Protein AF-A0A7X7H6K6-F1 (afdb_monomer_lite)

Radius of gyration: 15.7 Å; chains: 1; bounding box: 36×38×36 Å

pLDDT: mean 86.97, std 15.64, range [35.28, 98.44]

Secondary structure (DSSP, 8-state):
----B-HHHHHHHHHHHHHHHH-EEEEE-TTS-EEEEEEEEP-EEEEEETTEEEEEE-SSEEEEEETTEEEEEEEHHHHHHHHHHHHIIIIISGGGSS----B--GGGHHHHHHTT---SSPP-------

Structure (mmCIF, N/CA/C/O backbone):
data_AF-A0A7X7H6K6-F1
#
_entry.id   AF-A0A7X7H6K6-F1
#
loop_
_atom_site.group_PDB
_atom_site.id
_atom_site.type_symbol
_atom_site.label_atom_id
_atom_site.label_alt_id
_atom_site.label_comp_id
_atom_site.label_asym_id
_atom_site.label_entity_id
_atom_site.label_seq_id
_atom_site.pdbx_PDB_ins_code
_atom_site.Cartn_x
_atom_site.Cartn_y
_atom_site.Cartn_z
_atom_site.occupancy
_atom_site.B_iso_or_equiv
_atom_site.auth_seq_id
_atom_site.auth_comp_id
_atom_site.auth_asym_id
_atom_site.auth_atom_id
_atom_site.pdbx_PDB_model_num
ATOM 1 N N . MET A 1 1 ? -8.870 11.137 13.879 1.00 39.53 1 MET A N 1
ATOM 2 C CA . MET A 1 1 ? -8.295 10.703 15.175 1.00 39.53 1 MET A CA 1
ATOM 3 C C . MET A 1 1 ? -6.961 10.060 14.870 1.00 39.53 1 MET A C 1
ATOM 5 O O . MET A 1 1 ? -6.962 9.111 14.096 1.00 39.53 1 MET A O 1
ATOM 9 N N . SER A 1 2 ? -5.857 10.576 15.407 1.00 50.38 2 SER A N 1
ATOM 10 C CA . SER A 1 2 ? -4.566 9.912 15.248 1.00 50.38 2 SER A CA 1
ATOM 11 C C . SER A 1 2 ? -4.544 8.680 16.163 1.00 50.38 2 SER A C 1
ATOM 13 O O . SER A 1 2 ? -4.895 8.751 17.342 1.00 50.38 2 SER A O 1
ATOM 15 N N . LYS A 1 3 ? -4.304 7.508 15.576 1.00 69.62 3 LYS A N 1
ATOM 16 C CA . LYS A 1 3 ? -4.162 6.243 16.301 1.00 69.62 3 LYS A CA 1
ATOM 17 C C . LYS A 1 3 ? -2.721 5.797 16.140 1.00 69.62 3 LYS A C 1
ATOM 19 O O . LYS A 1 3 ? -2.223 5.736 15.018 1.00 69.62 3 LYS A O 1
ATOM 24 N N . SER A 1 4 ? -2.073 5.496 17.256 1.00 83.44 4 SER A N 1
ATOM 25 C CA . SER A 1 4 ? -0.732 4.933 17.276 1.00 83.44 4 SER A CA 1
ATOM 26 C C . SER A 1 4 ? -0.804 3.408 17.272 1.00 83.44 4 SER A C 1
ATOM 28 O O . SER A 1 4 ? -1.677 2.811 17.903 1.00 83.44 4 SER A O 1
ATOM 30 N N . TYR A 1 5 ? 0.122 2.785 16.551 1.00 88.81 5 TYR A N 1
ATOM 31 C CA . TYR A 1 5 ? 0.233 1.334 16.411 1.00 88.81 5 TYR A CA 1
ATOM 32 C C . TYR A 1 5 ? 1.665 0.896 16.687 1.00 88.81 5 TYR A C 1
ATOM 34 O O . TYR A 1 5 ? 2.610 1.682 16.564 1.00 88.81 5 TYR A O 1
ATOM 42 N N . ASN A 1 6 ? 1.842 -0.351 17.109 1.00 90.19 6 ASN A N 1
ATOM 43 C CA . ASN A 1 6 ? 3.175 -0.898 17.328 1.00 90.19 6 ASN A CA 1
ATOM 44 C C . ASN A 1 6 ? 3.847 -1.288 15.996 1.00 90.19 6 ASN A C 1
ATOM 46 O O . ASN A 1 6 ? 3.202 -1.403 14.955 1.00 90.19 6 ASN A O 1
ATOM 50 N N . LYS A 1 7 ? 5.166 -1.517 16.026 1.00 89.25 7 LYS A N 1
ATOM 51 C CA . LYS A 1 7 ? 5.947 -1.869 14.827 1.00 89.25 7 LYS A CA 1
ATOM 52 C C . LYS A 1 7 ? 5.408 -3.101 14.093 1.00 89.25 7 LYS A C 1
ATOM 54 O O . LYS A 1 7 ? 5.439 -3.124 12.868 1.00 89.25 7 LYS A O 1
ATOM 59 N N . GLY A 1 8 ? 4.942 -4.115 14.823 1.00 89.44 8 GLY A N 1
ATOM 60 C CA . GLY A 1 8 ? 4.402 -5.343 14.240 1.00 89.44 8 GLY A CA 1
ATOM 61 C C . GLY A 1 8 ? 3.114 -5.086 13.464 1.00 89.44 8 GLY A C 1
ATOM 62 O O . GLY A 1 8 ? 3.011 -5.497 12.316 1.00 89.44 8 GLY A O 1
ATOM 63 N N . GLU A 1 9 ? 2.188 -4.322 14.047 1.00 90.88 9 GLU A N 1
ATOM 64 C CA . GLU A 1 9 ? 0.943 -3.910 13.381 1.00 90.88 9 GLU A CA 1
ATOM 65 C C . GLU A 1 9 ? 1.236 -3.105 12.109 1.00 90.88 9 GLU A C 1
ATOM 67 O O . GLU A 1 9 ? 0.690 -3.393 11.046 1.00 90.88 9 GLU A O 1
ATOM 72 N N . TRP A 1 10 ? 2.161 -2.144 12.181 1.00 93.00 10 TRP A N 1
ATOM 73 C CA . TRP A 1 10 ? 2.584 -1.401 10.996 1.00 93.00 10 TRP A CA 1
ATOM 74 C C . TRP A 1 10 ? 3.239 -2.291 9.934 1.00 93.00 10 TRP A C 1
ATOM 76 O O . TRP A 1 10 ? 3.008 -2.091 8.742 1.00 93.00 10 TRP A O 1
ATOM 86 N N . SER A 1 11 ? 4.029 -3.281 10.355 1.00 92.88 11 SER A N 1
ATOM 87 C CA . SER A 1 11 ? 4.698 -4.220 9.448 1.00 92.88 11 SER A CA 1
ATOM 88 C C . SER A 1 11 ? 3.702 -5.141 8.737 1.00 92.88 11 SER A C 1
ATOM 90 O O . SER A 1 11 ? 3.916 -5.476 7.576 1.00 92.88 11 SER A O 1
ATOM 92 N N . GLU A 1 12 ? 2.605 -5.519 9.397 1.00 93.38 12 GLU A N 1
ATOM 93 C CA . GLU A 1 12 ? 1.523 -6.310 8.797 1.00 93.38 12 GLU A CA 1
ATOM 94 C C . GLU A 1 12 ? 0.815 -5.526 7.683 1.00 93.38 12 GLU A C 1
ATOM 96 O O . GLU A 1 12 ? 0.675 -6.023 6.564 1.00 93.38 12 GLU A O 1
ATOM 101 N N . LEU A 1 13 ? 0.441 -4.269 7.949 1.00 94.69 13 LEU A N 1
ATOM 102 C CA . LEU A 1 13 ? -0.150 -3.404 6.924 1.00 94.69 13 LEU A CA 1
ATOM 103 C C . LEU A 1 13 ? 0.836 -3.127 5.778 1.00 94.69 13 LEU A C 1
ATOM 105 O O . LEU A 1 13 ? 0.447 -3.163 4.612 1.00 94.69 13 LEU A O 1
ATOM 109 N N . TYR A 1 14 ? 2.115 -2.907 6.093 1.00 95.69 14 TYR A N 1
ATOM 110 C CA . TYR A 1 14 ? 3.160 -2.757 5.082 1.00 95.69 14 TYR A CA 1
ATOM 111 C C . TYR A 1 14 ? 3.264 -3.998 4.186 1.00 95.69 14 TYR A C 1
ATOM 113 O O . TYR A 1 14 ? 3.330 -3.858 2.968 1.00 95.69 14 TYR A O 1
ATOM 121 N N . ALA A 1 15 ? 3.243 -5.206 4.758 1.00 95.12 15 ALA A N 1
ATOM 122 C CA . ALA A 1 15 ? 3.295 -6.447 3.988 1.00 95.12 15 ALA A CA 1
ATOM 123 C C . ALA A 1 15 ? 2.087 -6.584 3.048 1.00 95.12 15 ALA A C 1
ATOM 125 O O . ALA A 1 15 ? 2.257 -6.934 1.883 1.00 95.12 15 ALA A O 1
ATOM 126 N N . PHE A 1 16 ? 0.886 -6.242 3.520 1.00 96.19 16 PHE A N 1
ATOM 127 C CA . PHE A 1 16 ? -0.326 -6.227 2.700 1.00 96.19 16 PHE A CA 1
ATOM 128 C C . PHE A 1 16 ? -0.203 -5.279 1.494 1.00 96.19 16 PHE A C 1
ATOM 130 O O . PHE A 1 16 ? -0.406 -5.696 0.355 1.00 96.19 16 PHE A O 1
ATOM 137 N N . ILE A 1 17 ? 0.209 -4.028 1.725 1.00 96.62 17 ILE A N 1
ATOM 138 C CA . ILE A 1 17 ? 0.405 -3.030 0.658 1.00 96.62 17 ILE A CA 1
ATOM 139 C C . ILE A 1 17 ? 1.532 -3.462 -0.291 1.00 96.62 17 ILE A C 1
ATOM 141 O O . ILE A 1 17 ? 1.412 -3.309 -1.506 1.00 96.62 17 ILE A O 1
ATOM 145 N N . LYS A 1 18 ? 2.607 -4.056 0.243 1.00 95.94 18 LYS A N 1
ATOM 146 C CA . LYS A 1 18 ? 3.724 -4.587 -0.544 1.00 95.94 18 LYS A CA 1
ATOM 147 C C . LYS A 1 18 ? 3.264 -5.670 -1.521 1.00 95.94 18 LYS A C 1
ATOM 149 O O . LYS A 1 18 ? 3.661 -5.630 -2.681 1.00 95.94 18 LYS A O 1
ATOM 154 N N . LEU A 1 19 ? 2.4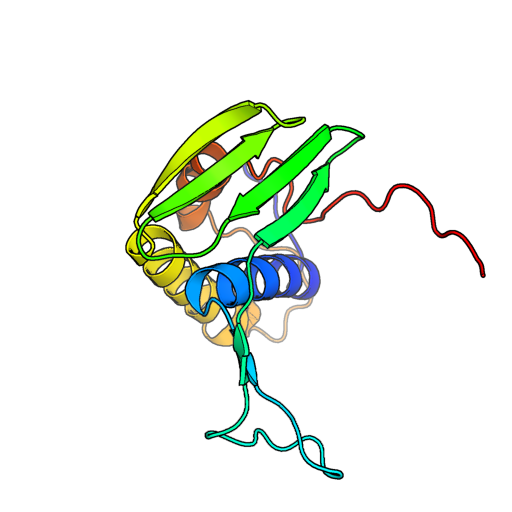24 -6.601 -1.071 1.00 96.44 19 LEU A N 1
ATOM 155 C CA . LEU A 1 19 ? 1.874 -7.660 -1.919 1.00 96.44 19 LEU A CA 1
ATOM 156 C C . LEU A 1 19 ? 0.964 -7.100 -3.020 1.00 96.44 19 LEU A C 1
ATOM 158 O O . LEU A 1 19 ? 1.046 -7.569 -4.153 1.00 96.44 19 LEU A O 1
ATOM 162 N N . ILE A 1 20 ? 0.157 -6.073 -2.716 1.00 97.06 20 ILE A N 1
ATOM 163 C CA . ILE A 1 20 ? -0.663 -5.382 -3.724 1.00 97.06 20 ILE A CA 1
ATOM 164 C C . ILE A 1 20 ? 0.227 -4.766 -4.809 1.00 97.06 20 ILE A C 1
ATOM 166 O O . ILE A 1 20 ? 0.033 -5.070 -5.984 1.00 97.06 20 ILE A O 1
ATOM 170 N N . LYS A 1 21 ? 1.223 -3.947 -4.431 1.00 95.75 21 LYS A N 1
ATOM 171 C CA . LYS A 1 21 ? 2.095 -3.284 -5.419 1.00 95.75 21 LYS A CA 1
ATOM 172 C C . LYS A 1 21 ? 2.980 -4.261 -6.196 1.00 95.75 21 LYS A C 1
ATOM 174 O O . LYS A 1 21 ? 3.405 -3.964 -7.301 1.00 95.75 21 LYS A O 1
ATOM 179 N N . GLU A 1 22 ? 3.348 -5.399 -5.605 1.00 94.62 22 GLU A N 1
ATOM 180 C CA . GLU A 1 22 ? 4.191 -6.379 -6.295 1.00 94.62 22 GLU A CA 1
ATOM 181 C C . GLU A 1 22 ? 3.373 -7.224 -7.261 1.00 94.62 22 GLU A C 1
ATOM 183 O O . GLU A 1 22 ? 3.912 -7.657 -8.277 1.00 94.62 22 GLU A O 1
ATOM 188 N N . GLY A 1 23 ? 2.096 -7.473 -6.948 1.00 95.88 23 GLY A N 1
ATOM 189 C CA . GLY A 1 23 ? 1.205 -8.277 -7.781 1.00 95.88 23 GLY A CA 1
ATOM 190 C C . GLY A 1 23 ? 1.690 -9.716 -7.974 1.00 95.88 23 GLY A C 1
ATOM 191 O O . GLY A 1 23 ? 1.209 -10.417 -8.860 1.00 95.88 23 GLY A O 1
ATOM 192 N N . ARG A 1 24 ? 2.670 -10.170 -7.184 1.00 94.38 24 ARG A N 1
ATOM 193 C CA . ARG A 1 24 ? 3.267 -11.504 -7.270 1.00 94.38 24 ARG A CA 1
ATOM 194 C C . ARG A 1 24 ? 3.955 -11.911 -5.976 1.00 94.38 24 ARG A C 1
ATOM 196 O O . ARG A 1 24 ? 4.416 -11.066 -5.214 1.00 94.38 24 ARG A O 1
ATOM 203 N N . ILE A 1 25 ? 4.088 -13.218 -5.784 1.00 92.81 25 ILE A N 1
ATOM 204 C CA . ILE A 1 25 ? 4.931 -13.840 -4.759 1.00 92.81 25 ILE A CA 1
ATOM 205 C C . ILE A 1 25 ? 5.977 -14.691 -5.458 1.00 92.81 25 ILE A C 1
ATOM 207 O O . ILE A 1 25 ? 5.652 -15.500 -6.322 1.00 92.81 25 ILE A O 1
ATOM 211 N N . TYR A 1 26 ? 7.233 -14.519 -5.076 1.00 91.25 26 TYR A N 1
ATOM 212 C CA . TYR A 1 26 ? 8.318 -15.347 -5.579 1.00 91.25 26 TYR A CA 1
ATOM 213 C C . TYR A 1 26 ? 8.377 -16.677 -4.836 1.00 91.25 26 TYR A C 1
ATOM 215 O O . TYR A 1 26 ? 8.130 -16.728 -3.629 1.00 91.25 26 TYR A O 1
ATOM 223 N N . ALA A 1 27 ? 8.718 -17.743 -5.556 1.00 91.31 27 ALA A N 1
ATOM 224 C CA . ALA A 1 27 ? 9.040 -19.017 -4.938 1.00 91.31 27 ALA A CA 1
ATOM 225 C C . ALA A 1 27 ? 10.319 -18.885 -4.103 1.00 91.31 27 ALA A C 1
ATOM 227 O O . ALA A 1 27 ? 11.165 -18.025 -4.367 1.00 91.31 27 ALA A O 1
ATOM 228 N N . ALA A 1 28 ? 10.446 -19.751 -3.105 1.00 90.62 28 ALA A N 1
ATOM 229 C CA . ALA A 1 28 ? 11.647 -19.865 -2.300 1.00 90.62 28 ALA A CA 1
ATOM 230 C C . ALA A 1 28 ? 12.236 -21.273 -2.423 1.00 90.62 28 ALA A C 1
ATOM 232 O O . ALA A 1 28 ? 11.491 -22.236 -2.627 1.00 90.62 28 ALA A O 1
ATOM 233 N N . ASP A 1 29 ? 13.559 -21.376 -2.338 1.00 89.25 29 ASP A N 1
ATOM 234 C CA . ASP A 1 29 ? 14.263 -22.656 -2.275 1.00 89.25 29 ASP A CA 1
ATOM 235 C C . ASP A 1 29 ? 14.166 -23.298 -0.876 1.00 89.25 29 ASP A C 1
ATOM 237 O O . ASP A 1 29 ? 13.457 -22.814 0.012 1.00 89.25 29 ASP A O 1
ATOM 241 N N . GLU A 1 30 ? 14.857 -24.425 -0.685 1.00 90.25 30 GLU A N 1
ATOM 242 C CA . GLU A 1 30 ? 14.882 -25.160 0.587 1.00 90.25 30 GLU A CA 1
ATOM 243 C C .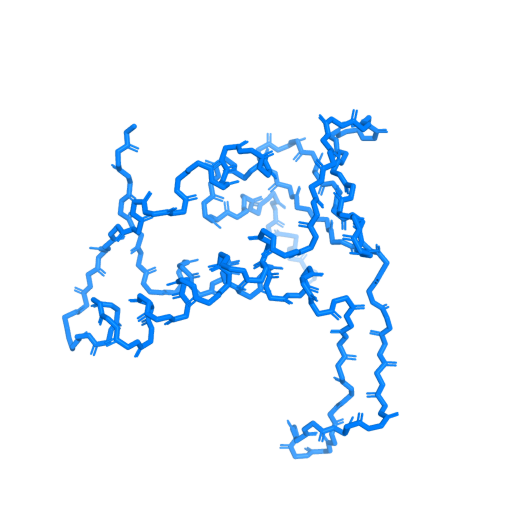 GLU A 1 30 ? 15.462 -24.352 1.760 1.00 90.25 30 GLU A C 1
ATOM 245 O O . GLU A 1 30 ? 15.111 -24.609 2.912 1.00 90.25 30 GLU A O 1
ATOM 250 N N . ASP A 1 31 ? 16.262 -23.328 1.463 1.00 92.94 31 ASP A N 1
ATOM 251 C CA . ASP A 1 31 ? 16.884 -22.418 2.423 1.00 92.94 31 ASP A CA 1
ATOM 252 C C . ASP A 1 31 ? 16.097 -21.099 2.577 1.00 92.94 31 ASP A C 1
ATOM 254 O O . ASP A 1 31 ? 16.551 -20.165 3.242 1.00 92.94 31 ASP A O 1
ATOM 258 N N . VAL A 1 32 ? 14.884 -21.020 2.011 1.00 83.06 32 VAL A N 1
ATOM 259 C CA . VAL A 1 32 ? 13.990 -19.847 2.048 1.00 83.06 32 VAL A CA 1
ATOM 260 C C . VAL A 1 32 ? 14.547 -18.645 1.260 1.00 83.06 32 VAL A C 1
ATOM 262 O O . VAL A 1 32 ? 14.061 -17.517 1.390 1.00 83.06 32 VAL A O 1
ATOM 265 N N . ASN A 1 33 ? 15.534 -18.857 0.386 1.00 89.50 33 ASN A N 1
ATOM 266 C CA . ASN A 1 33 ? 16.008 -17.811 -0.513 1.00 89.50 33 ASN A CA 1
ATOM 267 C C . ASN A 1 33 ? 15.050 -17.657 -1.688 1.00 89.50 33 ASN A C 1
ATOM 269 O O . ASN A 1 33 ? 14.533 -18.625 -2.240 1.00 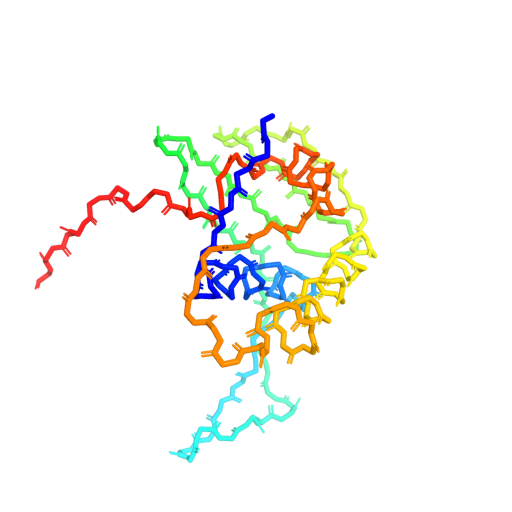89.50 33 ASN A O 1
ATOM 273 N N . LYS A 1 34 ? 14.844 -16.411 -2.106 1.00 88.25 34 LYS A N 1
ATOM 274 C CA . LYS A 1 34 ? 14.013 -16.063 -3.255 1.00 88.25 34 LYS A CA 1
ATOM 275 C C . LYS A 1 34 ? 14.591 -16.649 -4.551 1.00 88.25 34 LYS A C 1
ATOM 277 O O . LYS A 1 34 ? 15.754 -16.415 -4.864 1.00 88.25 34 LYS A O 1
ATOM 282 N N . ILE A 1 35 ? 13.750 -17.304 -5.347 1.00 90.88 35 ILE A N 1
ATOM 283 C CA . ILE A 1 35 ? 14.065 -17.723 -6.717 1.00 90.88 35 ILE A CA 1
ATOM 284 C C . ILE A 1 35 ? 13.535 -16.645 -7.671 1.00 90.88 35 ILE A C 1
ATOM 286 O O . ILE A 1 35 ? 12.333 -16.558 -7.914 1.00 90.88 35 ILE A O 1
ATOM 290 N N . ASP A 1 36 ? 14.420 -15.794 -8.194 1.00 83.38 36 ASP A N 1
ATOM 291 C CA . ASP A 1 36 ? 14.032 -14.584 -8.941 1.00 83.38 36 ASP A CA 1
ATOM 292 C C . ASP A 1 36 ? 13.218 -14.845 -10.219 1.00 83.38 36 ASP A C 1
ATOM 294 O O . ASP A 1 36 ? 12.398 -14.011 -10.599 1.00 83.38 36 ASP A O 1
ATOM 298 N N . ASP A 1 37 ? 13.379 -16.005 -10.852 1.00 87.56 37 ASP A N 1
ATOM 299 C CA . ASP A 1 37 ? 12.706 -16.317 -12.120 1.00 87.56 37 ASP A CA 1
ATOM 300 C C . ASP A 1 37 ? 11.414 -17.128 -11.949 1.00 87.56 37 ASP A C 1
ATOM 302 O O . ASP A 1 37 ? 10.725 -17.423 -12.927 1.00 87.56 37 ASP A O 1
ATOM 306 N N . VAL A 1 38 ? 11.052 -17.482 -10.711 1.00 91.75 38 VAL A N 1
ATOM 307 C CA . VAL A 1 38 ? 9.852 -18.270 -10.416 1.00 91.75 38 VAL A CA 1
ATOM 308 C C . VAL A 1 38 ? 8.947 -17.472 -9.494 1.00 91.75 38 VAL A C 1
ATOM 310 O O . VAL A 1 38 ? 9.248 -17.261 -8.321 1.00 91.75 38 VAL A O 1
ATOM 313 N N . TYR A 1 39 ? 7.804 -17.041 -10.020 1.00 93.06 39 TYR A N 1
ATOM 314 C CA . TYR A 1 39 ? 6.803 -16.318 -9.246 1.00 93.06 39 TYR A CA 1
ATOM 315 C C . TYR A 1 39 ? 5.383 -16.758 -9.589 1.00 93.06 39 TYR A C 1
ATOM 317 O O . TYR A 1 39 ? 5.088 -17.215 -10.693 1.00 93.06 39 TYR A O 1
ATOM 325 N N . LEU A 1 40 ? 4.498 -16.580 -8.615 1.00 93.12 40 LEU A N 1
ATOM 326 C CA . LEU A 1 40 ? 3.062 -16.740 -8.740 1.00 93.12 40 LEU A CA 1
ATOM 327 C C . LEU A 1 40 ? 2.433 -15.346 -8.816 1.00 93.12 40 LEU A C 1
ATOM 329 O O . LEU A 1 40 ? 2.633 -14.559 -7.885 1.00 93.12 40 LEU A O 1
ATOM 333 N N . PRO A 1 41 ? 1.698 -15.007 -9.890 1.00 95.38 41 PRO A N 1
ATOM 334 C CA . PRO A 1 41 ? 0.951 -13.761 -9.930 1.00 95.38 41 PRO A CA 1
ATOM 335 C C . PRO A 1 41 ? -0.148 -13.788 -8.865 1.00 95.38 41 PRO A C 1
ATOM 337 O O . PRO A 1 41 ? -0.856 -14.783 -8.698 1.00 95.38 41 PRO A O 1
ATOM 340 N N . ILE A 1 42 ? -0.294 -12.681 -8.150 1.00 96.88 42 ILE A N 1
ATOM 341 C CA . ILE A 1 42 ? -1.456 -12.431 -7.310 1.00 96.88 42 ILE A CA 1
ATOM 342 C C . ILE A 1 42 ? -2.545 -11.881 -8.230 1.00 96.88 42 ILE A C 1
ATOM 344 O O . ILE A 1 42 ? -2.268 -11.057 -9.093 1.00 96.88 42 ILE A O 1
ATOM 348 N N . ILE A 1 43 ? -3.772 -12.383 -8.090 1.00 97.44 43 ILE A N 1
ATOM 349 C CA . ILE A 1 43 ? -4.941 -11.855 -8.813 1.00 97.44 43 ILE A CA 1
ATOM 350 C C . ILE A 1 43 ? -5.680 -10.857 -7.924 1.00 97.44 43 ILE A C 1
ATOM 352 O O . ILE A 1 43 ? -6.053 -9.772 -8.365 1.00 97.44 43 ILE A O 1
ATOM 356 N N . LYS A 1 44 ? -5.895 -11.236 -6.660 1.00 96.56 44 LYS A N 1
ATOM 357 C CA . LYS A 1 44 ? -6.501 -10.376 -5.652 1.00 96.56 44 LYS A CA 1
ATOM 358 C C . LYS A 1 44 ? -6.013 -10.704 -4.250 1.00 96.56 44 LYS A C 1
ATOM 360 O O . LYS A 1 44 ? -5.664 -11.852 -3.965 1.00 96.56 44 LYS A O 1
ATOM 365 N N . LEU A 1 45 ? -6.061 -9.709 -3.374 1.00 96.88 45 LEU A N 1
ATOM 366 C CA . LEU A 1 45 ? -5.986 -9.893 -1.930 1.00 96.88 45 LEU A CA 1
ATOM 367 C C . LEU A 1 45 ? -7.358 -9.645 -1.311 1.00 96.88 45 LEU A C 1
ATOM 369 O O . LEU A 1 45 ? -8.068 -8.734 -1.724 1.00 96.88 45 LEU A O 1
ATOM 373 N N . ILE A 1 46 ? -7.704 -10.442 -0.304 1.00 95.44 46 ILE A N 1
ATOM 374 C CA . ILE A 1 46 ? -8.977 -10.346 0.410 1.00 95.44 46 ILE A CA 1
ATOM 375 C C . ILE A 1 46 ? -8.690 -9.894 1.838 1.00 95.44 46 ILE A C 1
ATOM 377 O O . ILE A 1 46 ? -7.825 -10.459 2.514 1.00 95.44 46 ILE A O 1
ATOM 381 N N . ARG A 1 47 ? -9.416 -8.883 2.310 1.00 92.88 47 ARG A N 1
ATOM 382 C CA . ARG A 1 47 ? -9.313 -8.362 3.673 1.00 92.88 47 ARG A CA 1
ATOM 383 C C . ARG A 1 47 ? -10.698 -8.278 4.299 1.00 92.88 47 ARG A C 1
ATOM 385 O O . ARG A 1 47 ? -11.575 -7.615 3.759 1.00 92.88 47 ARG A O 1
ATOM 392 N N . ASN A 1 48 ? -10.879 -8.896 5.465 1.00 90.56 48 ASN A N 1
ATOM 393 C C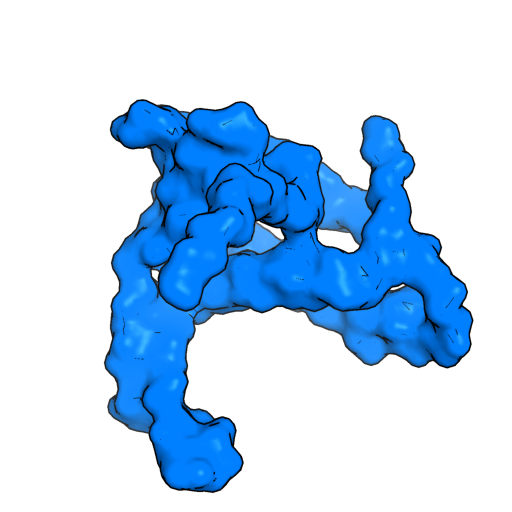A . ASN A 1 48 ? -12.104 -8.747 6.245 1.00 90.56 48 ASN A CA 1
ATOM 394 C C . ASN A 1 48 ? -11.922 -7.698 7.350 1.00 90.56 48 ASN A C 1
ATOM 396 O O . ASN A 1 48 ? -10.999 -7.773 8.166 1.00 90.56 48 ASN A O 1
ATOM 400 N N . GLU A 1 49 ? -12.827 -6.726 7.402 1.00 87.38 49 GLU A N 1
ATOM 401 C CA . GLU A 1 49 ? -12.904 -5.766 8.494 1.00 87.38 49 GLU A CA 1
ATOM 402 C C . GLU A 1 49 ? -14.302 -5.776 9.108 1.00 87.38 49 GLU A C 1
ATOM 404 O O . GLU A 1 49 ? -15.252 -5.232 8.552 1.00 87.38 49 GLU A O 1
ATOM 409 N N . LYS A 1 50 ? -14.420 -6.369 10.305 1.00 85.19 50 LYS A N 1
ATOM 410 C CA . LYS A 1 50 ? -15.672 -6.404 11.089 1.00 85.19 50 LYS A CA 1
ATOM 411 C C . LYS A 1 50 ? -16.854 -6.984 10.297 1.00 85.19 50 LYS A C 1
ATOM 413 O O . LYS A 1 50 ? -17.969 -6.482 10.403 1.00 85.19 50 LYS A O 1
ATOM 418 N N . GLY A 1 51 ? -16.606 -8.030 9.510 1.00 86.94 51 GLY A N 1
ATOM 419 C CA . GLY A 1 51 ? -17.629 -8.692 8.701 1.00 86.94 51 GLY A CA 1
ATOM 420 C C . GLY A 1 51 ? -17.871 -8.056 7.332 1.00 86.94 51 GLY A C 1
ATOM 421 O O . GLY A 1 51 ? -18.658 -8.601 6.573 1.00 86.94 51 GLY A O 1
ATOM 422 N N . THR A 1 52 ? -17.199 -6.950 6.999 1.00 90.81 52 THR A N 1
ATOM 423 C CA . THR A 1 52 ? -17.156 -6.419 5.629 1.00 90.81 52 THR A CA 1
ATOM 424 C C . THR A 1 52 ? -15.972 -7.023 4.887 1.00 90.81 52 THR A C 1
ATOM 426 O O . THR A 1 52 ? -14.850 -6.977 5.399 1.00 90.81 52 THR A O 1
ATOM 429 N N . GLU A 1 53 ? -16.204 -7.565 3.695 1.00 94.56 53 GLU A N 1
ATOM 430 C CA . GLU A 1 53 ? -15.141 -8.075 2.830 1.00 94.56 53 GLU A CA 1
ATOM 431 C C . GLU A 1 53 ? -14.687 -7.003 1.839 1.00 94.56 53 GLU A C 1
ATOM 433 O O . GLU A 1 53 ? -15.506 -6.353 1.183 1.00 94.56 53 GLU A O 1
ATOM 438 N N . TYR A 1 54 ? -13.371 -6.842 1.723 1.00 96.75 54 TYR A N 1
ATOM 439 C CA . TYR A 1 54 ? -12.734 -6.005 0.721 1.00 96.75 54 TYR A CA 1
ATOM 440 C C . TYR A 1 54 ? -11.822 -6.845 -0.167 1.00 96.75 54 TYR A C 1
ATOM 442 O O . TYR A 1 54 ? -10.885 -7.476 0.327 1.00 96.75 54 TYR A O 1
ATOM 450 N N . ASP A 1 55 ? -12.073 -6.804 -1.471 1.00 97.62 55 ASP A N 1
ATOM 451 C CA . ASP A 1 55 ? -11.210 -7.399 -2.486 1.00 97.62 55 ASP A CA 1
ATOM 452 C C . ASP A 1 55 ? -10.357 -6.309 -3.138 1.00 97.62 55 ASP A C 1
ATOM 454 O O . ASP A 1 55 ? -10.884 -5.285 -3.569 1.00 97.62 55 ASP A O 1
ATOM 458 N N . TYR A 1 56 ? -9.057 -6.561 -3.254 1.00 98.12 56 TYR A N 1
ATOM 459 C CA . TYR A 1 56 ? -8.082 -5.691 -3.907 1.00 98.12 56 TYR A CA 1
ATOM 460 C C . TYR A 1 56 ? -7.505 -6.444 -5.098 1.00 98.12 56 TYR A C 1
ATOM 462 O O . TYR A 1 56 ? -6.649 -7.313 -4.918 1.00 98.12 56 TYR A O 1
ATOM 470 N N . PHE A 1 57 ? -7.992 -6.152 -6.300 1.00 98.31 57 PHE A N 1
ATOM 471 C CA . PHE A 1 57 ? -7.487 -6.759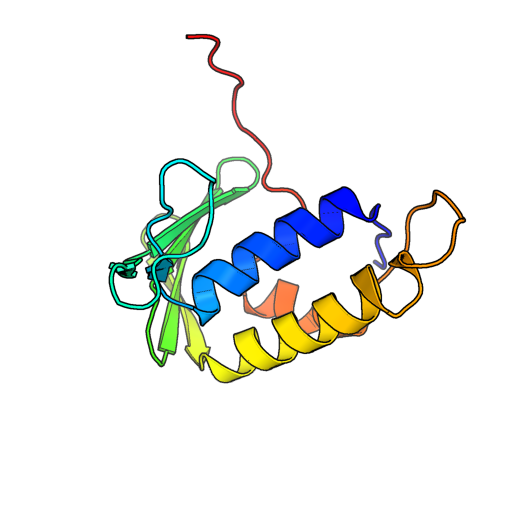 -7.530 1.00 98.31 57 PHE A CA 1
ATOM 472 C C . PHE A 1 57 ? -6.212 -6.047 -7.970 1.00 98.31 57 PHE A C 1
ATOM 474 O O . PHE A 1 57 ? -6.173 -4.821 -8.037 1.00 98.31 57 PHE A O 1
ATOM 481 N N . THR A 1 58 ? -5.163 -6.817 -8.243 1.00 97.56 58 THR A N 1
ATOM 482 C CA . THR A 1 58 ? -3.835 -6.286 -8.571 1.00 97.56 58 THR A CA 1
ATOM 483 C C . THR A 1 58 ? -3.676 -6.020 -10.068 1.00 97.56 58 THR A C 1
ATOM 485 O O . THR A 1 58 ? -4.208 -6.754 -10.898 1.00 97.56 58 THR A O 1
ATOM 488 N N . GLY A 1 59 ? -2.895 -4.997 -10.413 1.00 96.44 59 GLY A N 1
ATOM 489 C CA . GLY A 1 59 ? -2.635 -4.542 -11.779 1.00 96.44 59 GLY A CA 1
ATOM 490 C C . GLY A 1 59 ? -2.100 -3.108 -11.771 1.00 96.44 59 GLY A C 1
ATOM 491 O O . GLY A 1 59 ? -1.851 -2.559 -10.700 1.00 96.44 59 GLY A O 1
ATOM 492 N N . ASP A 1 60 ? -1.962 -2.484 -12.944 1.00 96.44 60 ASP A N 1
ATOM 493 C CA . ASP A 1 60 ? -1.544 -1.071 -13.046 1.00 96.44 60 ASP A CA 1
ATOM 494 C C . ASP A 1 60 ? -2.542 -0.125 -12.354 1.00 96.44 60 ASP A C 1
ATOM 496 O O . ASP A 1 60 ? -2.170 0.910 -11.797 1.00 96.44 60 ASP A O 1
ATOM 500 N N . ILE A 1 61 ? -3.820 -0.513 -12.369 1.00 98.00 61 ILE A N 1
ATOM 501 C CA . ILE A 1 61 ? -4.897 0.083 -11.587 1.00 98.00 61 ILE A CA 1
ATOM 502 C C . ILE A 1 61 ? -5.389 -0.975 -10.602 1.00 98.00 61 ILE A C 1
ATOM 504 O O . ILE A 1 61 ? -5.810 -2.060 -11.003 1.00 98.00 61 ILE A O 1
ATOM 508 N N . ILE A 1 62 ? -5.351 -0.643 -9.317 1.00 98.31 62 ILE A N 1
ATOM 509 C CA . ILE A 1 62 ? -5.891 -1.469 -8.245 1.00 98.31 62 ILE A CA 1
ATOM 510 C C . ILE A 1 62 ? -7.388 -1.205 -8.144 1.00 98.31 62 ILE A C 1
ATOM 512 O O . ILE A 1 62 ? -7.812 -0.095 -7.807 1.00 98.31 62 ILE A O 1
ATOM 516 N N . GLU A 1 63 ? -8.194 -2.225 -8.422 1.00 98.44 63 GLU A N 1
ATOM 517 C CA . GLU A 1 63 ? -9.639 -2.159 -8.222 1.00 98.44 63 GLU A CA 1
ATOM 518 C C . GLU A 1 63 ? -9.992 -2.648 -6.817 1.00 98.44 63 GLU A C 1
ATOM 520 O 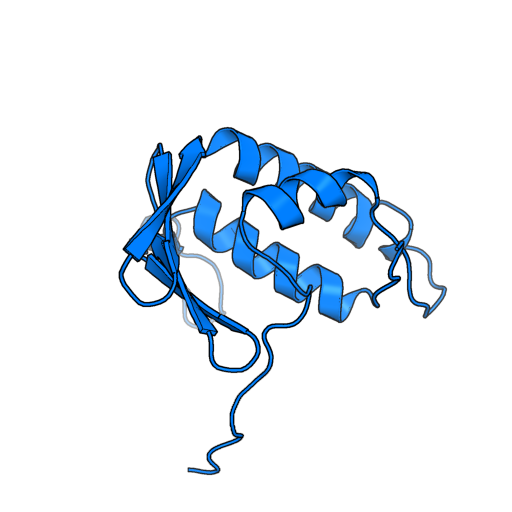O . GLU A 1 63 ? -9.580 -3.734 -6.403 1.00 98.44 63 GLU A O 1
ATOM 525 N N . ILE A 1 64 ? -10.791 -1.863 -6.097 1.00 98.31 64 ILE A N 1
ATOM 526 C CA . ILE A 1 64 ? -11.227 -2.185 -4.739 1.00 98.31 64 ILE A CA 1
ATOM 527 C C . ILE A 1 64 ? -12.730 -2.432 -4.757 1.00 98.31 64 ILE A C 1
ATOM 529 O O . ILE A 1 64 ? -13.515 -1.561 -5.153 1.00 98.31 64 ILE A O 1
ATOM 533 N N . TYR A 1 65 ? -13.130 -3.614 -4.302 1.00 98.19 65 TYR A N 1
ATOM 534 C CA . TYR A 1 65 ? -14.526 -4.001 -4.149 1.00 98.19 65 TYR A CA 1
ATOM 535 C C . TYR A 1 65 ? -14.850 -4.148 -2.670 1.00 98.19 65 TYR A C 1
ATOM 537 O O . TYR A 1 65 ? -14.035 -4.638 -1.898 1.00 98.19 65 TYR A O 1
ATOM 545 N N . LYS A 1 66 ? -16.059 -3.746 -2.293 1.00 97.00 66 LYS A N 1
ATOM 546 C CA . LYS A 1 66 ? -16.647 -3.945 -0.973 1.00 97.00 66 LYS A CA 1
ATOM 547 C C . LYS A 1 66 ? -17.869 -4.836 -1.130 1.00 97.00 66 LYS A C 1
ATOM 549 O O . LYS A 1 66 ? -18.788 -4.468 -1.863 1.00 97.00 66 LYS A O 1
ATOM 554 N N . ASP A 1 67 ? -17.873 -5.991 -0.472 1.00 95.88 67 ASP A N 1
ATOM 555 C CA . ASP A 1 67 ? -18.960 -6.979 -0.540 1.00 95.88 67 ASP A CA 1
ATOM 556 C C . ASP A 1 67 ? -19.405 -7.247 -1.999 1.00 95.88 67 ASP A C 1
ATOM 558 O O . ASP A 1 67 ? -20.583 -7.150 -2.355 1.00 95.88 67 ASP A O 1
ATOM 562 N N . GLY A 1 68 ? -18.427 -7.480 -2.884 1.00 95.62 68 GLY A N 1
ATOM 563 C CA . GLY A 1 68 ? -18.636 -7.755 -4.311 1.00 95.62 68 GLY A CA 1
ATOM 564 C C . GLY A 1 68 ? -18.960 -6.544 -5.199 1.00 95.62 68 GLY A C 1
ATOM 565 O O . GLY A 1 68 ? -19.113 -6.710 -6.408 1.00 95.62 68 GLY A O 1
ATOM 566 N N . HIS A 1 69 ? -19.037 -5.328 -4.653 1.00 97.62 69 HIS A N 1
ATOM 567 C CA . HIS A 1 69 ? -19.334 -4.111 -5.415 1.00 97.62 69 HIS A CA 1
ATOM 568 C C . HIS A 1 69 ? -18.097 -3.229 -5.541 1.00 97.62 69 HIS A C 1
ATOM 570 O O . HIS A 1 69 ? -17.490 -2.870 -4.536 1.00 97.62 69 HIS A O 1
ATOM 576 N N . LYS A 1 70 ? -17.739 -2.833 -6.765 1.00 97.75 70 LYS A N 1
ATOM 577 C CA . LYS A 1 70 ? -16.613 -1.925 -7.007 1.00 97.75 70 LYS A CA 1
ATOM 578 C C . LYS A 1 70 ? -16.883 -0.573 -6.346 1.00 97.75 70 LYS A C 1
ATOM 580 O O . LYS A 1 70 ? -17.896 0.061 -6.635 1.00 97.75 70 LYS A O 1
ATOM 585 N N . VAL A 1 71 ? -15.986 -0.137 -5.466 1.00 98.00 71 VAL A N 1
ATOM 586 C CA . VAL A 1 71 ? -16.109 1.131 -4.723 1.00 98.00 71 VAL A CA 1
ATOM 587 C C . VAL A 1 71 ? -15.004 2.123 -5.055 1.00 98.00 71 VAL A C 1
ATOM 589 O O . VAL A 1 71 ? -15.197 3.328 -4.885 1.00 98.00 71 VAL A O 1
ATOM 592 N N . LYS A 1 72 ? -13.852 1.641 -5.530 1.00 97.62 72 LYS A N 1
ATOM 593 C CA . LYS A 1 72 ? -12.700 2.490 -5.826 1.00 97.62 72 LYS A CA 1
ATOM 594 C C . LYS A 1 72 ? -11.814 1.881 -6.908 1.00 97.62 72 LYS A C 1
ATOM 596 O O . LYS A 1 72 ? -11.765 0.666 -7.081 1.00 97.62 72 LYS A O 1
ATOM 601 N N . GLU A 1 73 ? -11.084 2.756 -7.583 1.00 97.81 73 GLU A N 1
ATOM 602 C CA . GLU A 1 73 ? -9.909 2.438 -8.385 1.00 97.81 73 GLU A CA 1
ATOM 603 C C . GLU A 1 73 ? -8.800 3.409 -8.018 1.00 97.81 73 GLU A C 1
ATOM 605 O O . GLU A 1 73 ? -9.061 4.595 -7.784 1.00 97.81 73 GLU A O 1
ATOM 610 N N . MET A 1 74 ? -7.578 2.903 -7.945 1.00 97.81 74 MET A N 1
ATOM 611 C CA . MET A 1 74 ? -6.405 3.691 -7.594 1.00 97.81 74 MET A CA 1
ATOM 612 C C . MET A 1 74 ? -5.214 3.211 -8.424 1.00 97.81 74 MET A C 1
ATOM 614 O O . MET A 1 74 ? -5.042 2.001 -8.570 1.00 97.81 74 MET A O 1
ATOM 618 N N . PRO A 1 75 ? -4.394 4.113 -8.977 1.00 97.94 75 PRO A N 1
ATOM 619 C CA . PRO A 1 75 ? -3.195 3.703 -9.691 1.00 97.94 75 PRO A CA 1
ATOM 620 C C . PRO A 1 75 ? -2.170 3.073 -8.733 1.00 97.94 75 PRO A C 1
ATOM 622 O O . PRO A 1 75 ? -2.141 3.366 -7.534 1.00 97.94 75 PRO A O 1
ATOM 625 N N . ILE A 1 76 ? -1.369 2.143 -9.257 1.00 97.06 76 ILE A N 1
ATOM 626 C CA . ILE A 1 76 ? -0.411 1.358 -8.466 1.00 97.06 76 ILE A CA 1
ATOM 627 C C . ILE A 1 76 ? 0.684 2.219 -7.821 1.00 97.06 76 ILE A C 1
ATOM 629 O O . ILE A 1 76 ? 1.144 1.904 -6.724 1.00 97.06 76 ILE A O 1
ATOM 633 N N . ASP A 1 77 ? 1.052 3.335 -8.450 1.00 97.75 77 ASP A N 1
ATOM 634 C CA . ASP A 1 77 ? 2.036 4.307 -7.956 1.00 97.75 77 ASP A CA 1
ATOM 635 C C . ASP A 1 77 ? 1.688 4.841 -6.553 1.00 97.75 77 ASP A C 1
ATOM 637 O O . ASP A 1 77 ? 2.563 4.971 -5.698 1.00 97.75 77 ASP A O 1
ATOM 641 N N . VAL A 1 78 ? 0.400 5.023 -6.251 1.00 97.56 78 VAL A N 1
ATOM 642 C CA . VAL A 1 78 ? -0.075 5.415 -4.918 1.00 97.56 78 VAL A CA 1
ATOM 643 C C . VAL A 1 78 ? 0.264 4.351 -3.863 1.00 97.56 78 VAL A C 1
ATOM 645 O O . VAL A 1 78 ? 0.639 4.684 -2.732 1.00 97.56 78 VAL A O 1
ATOM 648 N N . PHE A 1 79 ? 0.185 3.062 -4.214 1.00 97.69 79 PHE A N 1
ATOM 649 C CA . PHE A 1 79 ? 0.590 1.964 -3.327 1.00 97.69 79 PHE A CA 1
ATOM 650 C C . PHE A 1 79 ? 2.114 1.879 -3.203 1.00 97.69 79 PHE A C 1
ATOM 652 O O . PHE A 1 79 ? 2.621 1.591 -2.116 1.00 97.69 79 PHE A O 1
ATOM 659 N N . GLU A 1 80 ? 2.856 2.150 -4.278 1.00 97.38 80 GLU A N 1
ATOM 660 C CA . GLU A 1 80 ? 4.321 2.182 -4.258 1.00 97.38 80 GLU A CA 1
ATOM 661 C C . GLU A 1 80 ? 4.863 3.281 -3.341 1.00 97.38 80 GLU A C 1
ATOM 663 O O . GLU A 1 80 ? 5.709 3.011 -2.480 1.00 97.38 80 GLU A O 1
ATOM 668 N N . ASP A 1 81 ? 4.344 4.500 -3.475 1.00 97.75 81 ASP A N 1
ATOM 669 C CA . ASP A 1 81 ? 4.744 5.646 -2.660 1.00 97.75 81 ASP A CA 1
ATOM 670 C C . ASP A 1 81 ? 4.363 5.456 -1.189 1.00 97.75 81 ASP A C 1
ATOM 672 O O . ASP A 1 81 ? 5.154 5.759 -0.284 1.00 97.75 81 ASP A O 1
ATOM 676 N N . THR A 1 82 ? 3.193 4.866 -0.933 1.00 97.50 82 THR A N 1
ATOM 677 C CA . THR A 1 82 ? 2.772 4.506 0.425 1.00 97.50 82 THR A CA 1
ATOM 678 C C . THR A 1 82 ? 3.694 3.445 1.021 1.00 97.50 82 THR A C 1
ATOM 680 O O . THR A 1 82 ? 4.156 3.602 2.152 1.00 97.50 82 THR A O 1
ATOM 683 N N . ALA A 1 83 ? 4.024 2.387 0.273 1.00 96.75 83 ALA A N 1
ATOM 684 C CA . ALA A 1 83 ? 4.927 1.339 0.742 1.00 96.75 83 ALA A CA 1
ATOM 685 C C . ALA A 1 83 ? 6.320 1.896 1.069 1.00 96.75 83 ALA A C 1
ATOM 687 O O . ALA A 1 83 ? 6.892 1.530 2.097 1.00 96.75 83 ALA A O 1
ATOM 688 N N . ARG A 1 84 ? 6.849 2.801 0.233 1.00 96.50 84 ARG A N 1
ATOM 689 C CA . ARG A 1 84 ? 8.122 3.492 0.489 1.00 96.50 84 ARG A CA 1
ATOM 690 C C . ARG A 1 84 ? 8.054 4.299 1.784 1.00 96.50 84 ARG A C 1
ATOM 692 O O . ARG A 1 84 ? 8.854 4.077 2.685 1.00 96.50 84 ARG A O 1
ATOM 699 N N . THR A 1 85 ? 7.028 5.137 1.924 1.00 95.75 85 THR A N 1
ATOM 700 C CA . THR A 1 85 ? 6.802 5.945 3.133 1.00 95.75 85 THR A CA 1
ATOM 701 C C . THR A 1 85 ? 6.726 5.078 4.388 1.00 95.75 85 THR A C 1
ATOM 703 O O . THR A 1 85 ? 7.351 5.379 5.404 1.00 95.75 85 THR A O 1
ATOM 706 N N . MET A 1 86 ? 5.981 3.973 4.335 1.00 95.00 86 MET A N 1
ATOM 707 C CA . MET A 1 86 ? 5.871 3.050 5.461 1.00 95.00 86 MET A CA 1
ATOM 708 C C . MET A 1 86 ? 7.207 2.395 5.795 1.00 95.00 86 MET A C 1
ATOM 710 O O . MET A 1 86 ? 7.559 2.328 6.971 1.00 95.00 86 MET A O 1
ATOM 714 N N . TYR A 1 87 ? 7.958 1.939 4.790 1.00 94.62 87 TYR A N 1
ATOM 715 C CA . TYR A 1 87 ? 9.260 1.317 5.005 1.00 94.62 87 TYR A CA 1
ATOM 716 C C . TYR A 1 87 ? 10.201 2.262 5.760 1.00 94.62 87 TYR A C 1
ATOM 718 O O . TYR A 1 87 ? 10.703 1.903 6.830 1.00 94.62 87 TYR A O 1
ATOM 726 N N . ASP A 1 88 ? 10.335 3.497 5.276 1.00 93.25 88 ASP A N 1
ATOM 727 C CA . ASP A 1 88 ? 11.199 4.509 5.879 1.00 93.25 88 ASP A CA 1
ATOM 728 C C . ASP A 1 88 ? 10.790 4.769 7.335 1.00 93.25 88 ASP A C 1
ATOM 730 O O . ASP A 1 88 ? 11.622 4.806 8.236 1.00 93.25 88 ASP A O 1
ATOM 734 N N . LYS A 1 89 ? 9.490 4.876 7.630 1.00 91.62 89 LYS A N 1
ATOM 735 C CA . LYS A 1 89 ? 9.010 5.170 8.993 1.00 91.62 89 LYS A CA 1
ATOM 736 C C . LYS A 1 89 ? 9.131 3.984 9.957 1.00 91.62 89 LYS A C 1
ATOM 738 O O . LYS A 1 89 ? 9.403 4.192 11.145 1.00 91.62 89 LYS A O 1
ATOM 743 N N . ILE A 1 90 ? 8.932 2.760 9.468 1.00 90.88 90 ILE A N 1
ATOM 744 C CA . ILE A 1 90 ? 8.936 1.527 10.272 1.00 90.88 90 ILE A CA 1
ATOM 745 C C . ILE A 1 90 ? 10.363 1.034 10.535 1.00 90.88 90 ILE A C 1
ATOM 747 O O . ILE A 1 90 ? 10.665 0.603 11.655 1.00 90.88 90 ILE A O 1
ATOM 751 N N . PHE A 1 91 ? 11.227 1.066 9.519 1.00 86.12 91 PHE A N 1
ATOM 752 C CA . PHE A 1 91 ? 12.546 0.428 9.551 1.00 86.12 91 PHE A CA 1
ATOM 753 C C . PHE A 1 91 ? 13.705 1.417 9.656 1.00 86.12 91 PHE A C 1
ATOM 755 O O . PHE A 1 91 ? 14.732 1.045 10.217 1.00 86.12 91 PHE A O 1
ATOM 762 N N . GLU A 1 92 ? 13.540 2.668 9.221 1.00 81.19 92 GLU A N 1
ATOM 763 C CA . GLU A 1 92 ? 14.604 3.686 9.274 1.00 81.19 92 GLU A CA 1
ATOM 764 C C . GLU A 1 92 ? 14.293 4.828 10.262 1.00 81.19 92 GLU A C 1
ATOM 766 O O . GLU A 1 92 ? 15.201 5.448 10.813 1.00 81.19 92 GLU A O 1
ATOM 771 N N . GLY A 1 93 ? 13.011 5.064 10.549 1.00 74.00 93 GLY A N 1
ATOM 772 C CA . GLY A 1 93 ? 12.497 6.157 11.370 1.00 74.00 93 GLY A CA 1
ATOM 773 C C . GLY A 1 93 ? 12.129 5.758 12.802 1.00 74.00 93 GLY A C 1
ATOM 774 O O . GLY A 1 93 ? 12.840 5.018 13.482 1.00 74.00 93 GLY A O 1
ATOM 775 N N . ALA A 1 94 ? 10.997 6.273 13.297 1.00 67.31 94 ALA A N 1
ATOM 776 C CA . ALA A 1 94 ? 10.565 6.111 14.691 1.00 67.31 94 ALA A CA 1
ATOM 777 C C . ALA A 1 94 ? 10.456 4.636 15.135 1.00 67.31 94 ALA A C 1
ATOM 779 O O . ALA A 1 94 ? 10.760 4.320 16.290 1.00 67.31 94 ALA A O 1
ATOM 780 N N . GLY A 1 95 ? 10.107 3.730 14.212 1.00 63.12 95 GLY A N 1
ATOM 781 C CA . GLY A 1 95 ? 10.044 2.285 14.455 1.00 63.12 95 GLY A CA 1
ATOM 782 C C . GLY A 1 95 ? 11.405 1.578 14.578 1.00 63.12 95 GLY A C 1
ATOM 783 O O . GLY A 1 95 ? 11.452 0.408 14.972 1.00 63.12 95 GLY A O 1
ATOM 784 N N . ASN A 1 96 ? 12.517 2.254 14.272 1.00 62.47 96 ASN A N 1
ATOM 785 C CA . ASN A 1 96 ? 13.882 1.743 14.447 1.00 62.47 96 ASN A CA 1
ATOM 786 C C . ASN A 1 96 ? 14.511 2.142 15.791 1.00 62.47 96 ASN A C 1
ATOM 788 O O . ASN A 1 96 ? 15.609 1.718 16.146 1.00 62.47 96 ASN A O 1
ATOM 792 N N . THR A 1 97 ? 13.828 2.974 16.577 1.00 65.06 97 THR A N 1
ATOM 793 C CA . THR A 1 97 ? 14.324 3.298 17.911 1.00 65.06 97 THR A CA 1
ATOM 794 C C . THR A 1 97 ? 14.178 2.068 18.814 1.00 65.06 97 THR A C 1
ATOM 796 O O . THR A 1 97 ? 13.145 1.404 18.809 1.00 65.06 97 THR A O 1
ATOM 799 N N . ASN A 1 98 ? 15.174 1.776 19.659 1.00 59.78 98 ASN A N 1
ATOM 800 C CA . ASN A 1 98 ? 15.100 0.712 20.684 1.00 59.78 98 ASN A CA 1
ATOM 801 C C . ASN A 1 98 ? 13.968 0.924 21.723 1.00 59.78 98 ASN A C 1
ATOM 803 O O . ASN A 1 98 ? 13.858 0.185 22.704 1.00 59.78 98 ASN A O 1
ATOM 807 N N . LYS A 1 99 ? 13.125 1.947 21.540 1.00 59.12 99 LYS A N 1
ATOM 808 C CA . LYS A 1 99 ? 11.945 2.214 22.350 1.00 59.12 99 LYS A CA 1
ATOM 809 C C . LYS A 1 99 ? 10.803 1.330 21.855 1.00 59.12 99 LYS A C 1
ATOM 811 O O . LYS A 1 99 ? 10.198 1.580 20.819 1.00 59.12 99 LYS A O 1
ATOM 816 N N . LYS A 1 100 ? 10.474 0.305 22.640 1.00 61.91 100 LYS A N 1
ATOM 817 C CA . LYS A 1 100 ? 9.218 -0.436 22.485 1.00 61.91 100 LYS A CA 1
ATOM 818 C C . LYS A 1 100 ? 8.057 0.531 22.747 1.00 61.91 100 LYS A C 1
ATOM 820 O O . LYS A 1 100 ? 7.901 0.995 23.872 1.00 61.91 100 LYS A O 1
ATOM 825 N N . GLY A 1 101 ? 7.268 0.856 21.728 1.00 76.94 101 GLY A N 1
ATOM 826 C CA . GLY A 1 101 ? 6.135 1.767 21.873 1.00 76.94 101 GLY A CA 1
ATOM 827 C C . GLY A 1 101 ? 5.296 1.879 20.606 1.00 76.94 101 GLY A C 1
ATOM 828 O O . GLY A 1 101 ? 5.772 1.592 19.508 1.00 76.94 101 GLY A O 1
ATOM 829 N N . ALA A 1 102 ? 4.035 2.271 20.779 1.00 86.75 102 ALA A N 1
ATOM 830 C CA . ALA A 1 102 ? 3.165 2.627 19.669 1.00 86.75 102 ALA A CA 1
ATOM 831 C C . ALA A 1 102 ? 3.584 3.988 19.091 1.00 86.75 102 ALA A C 1
ATOM 833 O O . ALA A 1 102 ? 3.960 4.892 19.838 1.00 86.75 102 ALA A O 1
ATOM 834 N N . PHE A 1 103 ? 3.508 4.134 17.772 1.00 89.25 103 PHE A N 1
ATOM 835 C CA . PHE A 1 103 ? 3.806 5.373 17.058 1.00 89.25 103 PHE A CA 1
ATOM 836 C C . PHE A 1 103 ? 2.825 5.585 15.906 1.00 89.25 103 PHE A C 1
ATOM 838 O O . PHE A 1 103 ? 2.106 4.669 15.501 1.00 89.25 103 PHE A O 1
ATOM 845 N N . GLU A 1 104 ? 2.777 6.809 15.400 1.00 90.44 104 GLU A N 1
ATOM 846 C CA . GLU A 1 104 ? 1.883 7.214 14.320 1.00 90.44 104 GLU A CA 1
ATOM 847 C C . GLU A 1 104 ? 2.660 7.381 13.015 1.00 90.44 104 GLU A C 1
ATOM 849 O O . GLU A 1 104 ? 3.835 7.752 13.028 1.00 90.44 104 GLU A O 1
ATOM 854 N N . ILE A 1 105 ? 1.976 7.152 11.895 1.00 91.56 105 ILE A N 1
ATOM 855 C CA . ILE A 1 105 ? 2.435 7.517 10.552 1.00 91.56 105 ILE A CA 1
ATOM 856 C C . ILE A 1 105 ? 1.320 8.368 9.921 1.00 91.56 105 ILE A C 1
ATOM 858 O O . ILE A 1 105 ? 0.476 7.838 9.198 1.00 91.56 105 ILE A O 1
ATOM 862 N N . PRO A 1 106 ? 1.220 9.669 10.256 1.00 91.50 106 PRO A N 1
ATOM 863 C CA . PRO A 1 106 ? 0.143 10.528 9.759 1.00 91.50 106 PRO A CA 1
ATOM 864 C C . PRO A 1 106 ? 0.110 10.638 8.231 1.00 91.50 106 PRO A C 1
ATOM 866 O O . PRO A 1 106 ? -0.956 10.843 7.658 1.00 91.50 106 PRO A O 1
ATOM 869 N N . GLU A 1 107 ? 1.261 10.476 7.576 1.00 92.88 107 GLU A N 1
ATOM 870 C CA . GLU A 1 107 ? 1.423 10.611 6.127 1.00 92.88 107 GLU A CA 1
ATOM 871 C C . GLU A 1 107 ? 0.586 9.607 5.325 1.00 92.88 107 GLU A C 1
ATOM 873 O O . GLU A 1 107 ? 0.228 9.895 4.187 1.00 92.88 107 GLU A O 1
ATOM 878 N N . ILE A 1 108 ? 0.227 8.458 5.909 1.00 93.12 108 ILE A N 1
ATOM 879 C CA . ILE A 1 108 ? -0.563 7.430 5.215 1.00 93.12 108 ILE A CA 1
ATOM 880 C C . ILE A 1 108 ? -2.062 7.490 5.539 1.00 93.12 108 ILE A C 1
ATOM 882 O O . ILE A 1 108 ? -2.823 6.654 5.060 1.00 93.12 108 ILE A O 1
ATOM 886 N N . ALA A 1 109 ? -2.512 8.454 6.350 1.00 91.75 109 ALA A N 1
ATOM 887 C CA . ALA A 1 109 ? -3.906 8.522 6.787 1.00 91.75 109 ALA A CA 1
ATOM 888 C C . ALA A 1 109 ? -4.882 8.705 5.612 1.00 91.75 109 ALA A C 1
ATOM 890 O O . ALA A 1 109 ? -5.871 7.979 5.530 1.00 91.75 109 ALA A O 1
ATOM 891 N N . SER A 1 110 ? -4.574 9.617 4.681 1.00 93.12 110 SER A N 1
ATOM 892 C CA . SER A 1 110 ? -5.394 9.832 3.480 1.00 93.12 110 SER A CA 1
ATOM 893 C C . SER A 1 110 ? -5.424 8.590 2.594 1.00 93.12 110 SER A C 1
ATOM 895 O O . SER A 1 110 ? -6.488 8.188 2.136 1.00 93.12 110 SER A O 1
ATOM 897 N N . PHE A 1 111 ? -4.275 7.925 2.426 1.00 96.00 111 PHE A N 1
ATOM 898 C CA . PHE A 1 111 ? -4.205 6.670 1.683 1.00 96.00 111 PHE A CA 1
ATOM 899 C C . PHE A 1 111 ? -5.110 5.601 2.300 1.00 96.00 111 PHE A C 1
ATOM 901 O O . PHE A 1 111 ? -5.859 4.948 1.581 1.00 96.00 111 PHE A O 1
ATOM 908 N N . MET A 1 112 ? -5.063 5.416 3.623 1.00 94.38 112 MET A N 1
ATOM 909 C CA . MET A 1 112 ? -5.888 4.416 4.306 1.00 94.38 112 MET A CA 1
ATOM 910 C C . MET A 1 112 ? -7.385 4.671 4.093 1.00 94.38 112 MET A C 1
ATOM 912 O O . MET A 1 112 ? -8.134 3.735 3.830 1.00 94.38 112 MET A O 1
ATOM 916 N N . GLU A 1 113 ? -7.820 5.930 4.160 1.00 93.12 113 GLU A N 1
ATOM 917 C CA . GLU A 1 113 ? -9.211 6.300 3.892 1.00 93.12 113 GLU A CA 1
ATOM 918 C C . GLU A 1 113 ? -9.603 6.024 2.433 1.00 93.12 113 GLU A C 1
ATOM 920 O O . GLU A 1 113 ? -10.609 5.363 2.173 1.00 93.12 113 GLU A O 1
ATOM 925 N N . GLU A 1 114 ? -8.786 6.470 1.477 1.00 94.19 114 GLU A N 1
ATOM 926 C CA . GLU A 1 114 ? -9.059 6.314 0.046 1.00 94.19 114 GLU A CA 1
ATOM 927 C C . GLU A 1 114 ? -9.041 4.853 -0.416 1.00 94.19 114 GLU A C 1
ATOM 929 O O . GLU A 1 114 ? -9.852 4.470 -1.261 1.00 94.19 114 GLU A O 1
ATOM 934 N N . SER A 1 115 ? -8.160 4.037 0.168 1.00 94.06 115 SER A N 1
ATOM 935 C CA . SER A 1 115 ? -8.007 2.608 -0.126 1.00 94.06 115 SER A CA 1
ATOM 936 C C . SER A 1 115 ? -8.950 1.707 0.678 1.00 94.06 115 SER A C 1
ATOM 938 O O . SER A 1 115 ? -8.832 0.489 0.607 1.00 94.06 115 SER A O 1
ATOM 940 N N . CYS A 1 116 ? -9.917 2.272 1.411 1.00 93.69 116 CYS A N 1
ATOM 941 C CA . CYS A 1 116 ? -10.890 1.521 2.215 1.00 93.69 116 CYS A CA 1
ATOM 942 C C . CYS A 1 116 ? -10.267 0.661 3.338 1.00 93.69 116 CYS A C 1
ATOM 944 O O . CYS A 1 116 ? -10.829 -0.363 3.730 1.00 93.69 116 CYS A O 1
ATOM 946 N N . ILE A 1 117 ? -9.138 1.094 3.902 1.00 91.62 117 ILE A N 1
ATOM 947 C CA . ILE A 1 117 ? -8.470 0.451 5.039 1.00 91.62 117 ILE A CA 1
ATOM 948 C C . ILE A 1 117 ? -8.867 1.189 6.323 1.00 91.62 117 ILE A C 1
ATOM 950 O O . ILE A 1 117 ? -8.276 2.200 6.704 1.00 91.62 117 ILE A O 1
ATOM 954 N N . GLY A 1 118 ? -9.874 0.678 7.034 1.00 84.06 118 GLY A N 1
ATOM 955 C CA . GLY A 1 118 ? -10.386 1.317 8.250 1.00 84.06 118 GLY A CA 1
ATOM 956 C C . GLY A 1 118 ? -9.493 1.104 9.475 1.00 84.06 118 GLY A C 1
ATOM 957 O O . GLY A 1 118 ? -9.489 1.914 10.414 1.00 84.06 118 GLY A O 1
ATOM 958 N N . HIS A 1 119 ? -8.730 0.011 9.494 1.00 82.38 119 HIS A N 1
ATOM 959 C CA . HIS A 1 119 ? -7.857 -0.366 10.601 1.00 82.38 119 HIS A CA 1
ATOM 960 C C . HIS A 1 119 ? -6.544 -0.953 10.085 1.00 82.38 119 HIS A C 1
ATOM 962 O O . HIS A 1 119 ? -6.545 -1.696 9.116 1.00 82.38 119 HIS A O 1
ATOM 968 N N . VAL A 1 120 ? -5.424 -0.685 10.768 1.00 80.50 120 VAL A N 1
ATOM 969 C CA . VAL A 1 120 ? -4.122 -1.310 10.448 1.00 80.50 120 VAL A CA 1
ATOM 970 C C . VAL A 1 120 ? -4.217 -2.836 10.528 1.00 80.50 120 VAL A C 1
ATOM 972 O O . VAL A 1 120 ? -3.747 -3.549 9.643 1.00 80.50 120 VAL A O 1
ATOM 975 N N . LYS A 1 121 ? -4.936 -3.339 11.532 1.00 77.38 121 LYS A N 1
ATOM 976 C CA . LYS A 1 121 ? -5.214 -4.761 11.702 1.00 77.38 121 LYS A CA 1
ATOM 977 C C . LYS A 1 121 ? -6.494 -5.167 10.969 1.00 77.38 121 LYS A C 1
ATOM 979 O O . LYS A 1 121 ? -7.541 -4.555 11.190 1.00 77.38 121 LYS A O 1
ATOM 984 N N . ALA A 1 122 ? -6.427 -6.232 10.173 1.00 62.66 122 ALA A N 1
ATOM 985 C CA . ALA A 1 122 ? -7.632 -6.909 9.709 1.00 62.66 122 ALA A CA 1
ATOM 986 C C . ALA A 1 122 ? -8.246 -7.606 10.927 1.00 62.66 122 ALA A C 1
ATOM 988 O O . ALA A 1 122 ? -7.553 -8.335 11.642 1.00 62.66 122 ALA A O 1
ATOM 989 N N . ASN A 1 123 ? -9.518 -7.359 11.240 1.00 55.78 123 ASN A N 1
ATOM 990 C CA . ASN A 1 123 ? -10.129 -8.116 12.330 1.00 55.78 123 ASN A CA 1
ATOM 991 C C . ASN A 1 123 ? -10.212 -9.574 11.878 1.00 55.78 123 ASN A C 1
ATOM 993 O O . ASN A 1 123 ? -10.902 -9.869 10.911 1.00 55.78 123 ASN A O 1
ATOM 997 N N . SER A 1 124 ? -9.504 -10.475 12.564 1.00 44.62 124 SER A N 1
ATOM 998 C CA . SER A 1 124 ? -9.669 -11.908 12.349 1.00 44.62 124 SER A CA 1
ATOM 999 C C . SER A 1 124 ? -11.035 -12.294 12.906 1.00 44.62 124 SER A C 1
ATOM 1001 O O . SER A 1 124 ? -11.192 -12.468 14.119 1.00 44.62 124 SER A O 1
ATOM 1003 N N . THR A 1 125 ? -12.045 -12.380 12.053 1.00 42.94 125 THR A N 1
ATOM 1004 C CA . THR A 1 125 ? -13.206 -13.198 12.375 1.00 42.94 125 THR A CA 1
ATOM 1005 C C . THR A 1 125 ? -12.701 -14.637 12.459 1.00 42.94 125 THR A C 1
ATOM 1007 O O . THR A 1 125 ? -12.253 -15.199 11.470 1.00 42.94 125 THR A O 1
ATOM 1010 N N . GLU A 1 126 ? -12.703 -15.146 13.691 1.00 42.41 126 GLU A N 1
ATOM 1011 C CA . GLU A 1 126 ? -12.529 -16.542 14.093 1.00 42.41 126 GLU A CA 1
ATOM 1012 C C . GLU A 1 126 ? -11.151 -17.169 13.823 1.00 42.41 126 GLU A C 1
ATOM 1014 O O . GLU A 1 126 ? -10.789 -17.563 12.719 1.00 42.41 126 GLU A O 1
ATOM 1019 N N . LYS A 1 127 ? -10.402 -17.377 14.916 1.00 35.28 127 LYS A N 1
ATOM 1020 C CA . LYS A 1 127 ? -9.578 -18.581 15.021 1.00 35.28 127 LYS A CA 1
ATOM 1021 C C . LYS A 1 127 ? -10.533 -19.765 14.881 1.00 35.28 127 LYS A C 1
ATOM 1023 O O . LYS A 1 127 ? -11.161 -20.157 15.859 1.00 35.28 127 LYS A O 1
ATOM 1028 N N . VAL A 1 128 ? -10.695 -20.286 13.674 1.00 38.78 128 VAL A N 1
ATOM 1029 C CA . VAL A 1 128 ? -11.185 -21.649 13.524 1.00 38.78 128 VAL A CA 1
ATOM 1030 C C . VAL A 1 128 ? -9.975 -22.515 13.836 1.00 38.78 128 VAL A C 1
ATOM 1032 O O . VAL A 1 128 ? -9.068 -22.640 13.015 1.00 38.78 128 VAL A O 1
ATOM 1035 N N . ASP A 1 129 ? -9.907 -22.998 15.076 1.00 39.25 129 ASP A N 1
ATOM 1036 C CA . ASP A 1 129 ? -9.021 -24.107 15.412 1.00 39.25 129 ASP A CA 1
ATOM 1037 C C . ASP A 1 129 ? -9.403 -25.260 14.468 1.00 39.25 129 ASP A C 1
ATOM 1039 O O . ASP A 1 129 ? -10.548 -25.720 14.481 1.00 39.25 129 ASP A O 1
ATOM 1043 N N . MET A 1 130 ? -8.477 -25.640 13.584 1.00 37.56 130 MET A N 1
ATOM 1044 C CA . MET A 1 130 ? -8.599 -26.835 12.745 1.00 37.56 130 MET A CA 1
ATOM 1045 C C . MET A 1 130 ? -8.124 -28.061 13.519 1.00 37.56 130 MET A C 1
ATOM 1047 O O . MET A 1 130 ? -7.116 -27.930 14.252 1.00 37.56 130 MET A O 1
#

Sequence (130 aa):
MSKSYNKGEWSELYAFIKLIKEGRIYAADEDVNKIDDVYLPIIKLIRNEKGTEYDYFTGDIIEIYKDGHKVKEMPIDVFEDTARTMYDKIFEGAGNTNKKGAFEIPEIASFMEESCIGHVKANSTEKVDM

Foldseek 3Di:
DFDFDFLVLLVLLLVVLVCQLVQWDFDADPVRHGDVVHIDGHQWDWFAAPNWIWIWGHDQWTFIAIPNHTDDIDGSVLSVVLSVLSCCCCCVHPVVPPDGDTDGSVVCPVVCVRRVNPGSDRPPPDPPPD